Protein AF-A0A3N5PMN4-F1 (afdb_monomer_lite)

Sequence (123 aa):
MTSLVADARVTVAQVTEIISTKLSVETINACINTAHYLVDAKLASTGLGADLLNTIELWLSAHFVAIRDPRAESESVAEYSVKFQGRTDMGLKATTYGQQALALDYTGTLASMGLQKATLNMI

Radius of gyration: 15.62 Å; chains: 1; bounding box: 47×34×45 Å

Structure (mmCIF, N/CA/C/O backbone):
data_AF-A0A3N5PMN4-F1
#
_entry.id   AF-A0A3N5PMN4-F1
#
loop_
_atom_site.group_PDB
_atom_site.id
_atom_site.type_symbol
_atom_site.label_atom_id
_atom_site.label_alt_id
_atom_site.label_comp_id
_atom_site.label_asym_id
_atom_site.label_entity_id
_atom_site.label_seq_id
_atom_site.pdbx_PDB_ins_code
_atom_site.Cartn_x
_atom_site.Cartn_y
_atom_site.Cartn_z
_atom_site.occupancy
_atom_site.B_iso_or_equiv
_atom_site.auth_seq_id
_atom_site.auth_comp_id
_atom_site.auth_asym_id
_atom_site.auth_atom_id
_atom_site.pdbx_PDB_model_num
ATOM 1 N N . MET A 1 1 ? -3.751 -0.853 -21.104 1.00 61.97 1 MET A N 1
ATOM 2 C CA . MET A 1 1 ? -2.711 -0.189 -20.289 1.00 61.97 1 MET A CA 1
ATOM 3 C C . MET A 1 1 ? -3.363 0.224 -18.983 1.00 61.97 1 MET A C 1
ATOM 5 O O . MET A 1 1 ? -4.418 0.841 -19.049 1.00 61.97 1 MET A O 1
ATOM 9 N N . THR A 1 2 ? -2.822 -0.181 -17.832 1.00 83.06 2 THR A N 1
ATOM 10 C CA . THR A 1 2 ? -3.414 0.152 -16.525 1.00 83.06 2 THR A CA 1
ATOM 11 C C . THR A 1 2 ? -2.965 1.546 -16.106 1.00 83.06 2 THR A C 1
ATOM 13 O O . THR A 1 2 ? -1.775 1.780 -15.888 1.00 83.06 2 THR A O 1
ATOM 16 N N . SER A 1 3 ? -3.914 2.472 -16.008 1.00 92.12 3 SER A N 1
ATOM 17 C CA . SER A 1 3 ? -3.687 3.797 -15.437 1.00 92.12 3 SER A CA 1
ATOM 18 C C . SER A 1 3 ? -3.781 3.753 -13.913 1.00 92.12 3 SER A C 1
ATOM 20 O O . SER A 1 3 ? -4.473 2.905 -13.343 1.00 92.12 3 SER A O 1
ATOM 22 N N . LEU A 1 4 ? -3.093 4.685 -13.258 1.00 94.50 4 LEU A N 1
ATOM 23 C CA . LEU A 1 4 ? -3.271 4.953 -11.835 1.00 94.50 4 LEU A CA 1
ATOM 24 C C . LEU A 1 4 ? -4.702 5.457 -11.577 1.00 94.50 4 LEU A C 1
ATOM 26 O O . LEU A 1 4 ? -5.230 6.243 -12.368 1.00 94.50 4 LEU A O 1
ATOM 30 N N . VAL A 1 5 ? -5.338 4.984 -10.506 1.00 95.31 5 VAL A N 1
ATOM 31 C CA . VAL A 1 5 ? -6.644 5.490 -10.050 1.00 95.31 5 VAL A CA 1
ATOM 32 C C . VAL A 1 5 ? -6.489 6.930 -9.551 1.00 95.31 5 VAL A C 1
ATOM 34 O O . VAL A 1 5 ? -5.506 7.246 -8.890 1.00 95.31 5 VAL A O 1
ATOM 37 N N . ALA A 1 6 ? -7.452 7.801 -9.863 1.00 92.50 6 ALA A N 1
ATOM 38 C CA . ALA A 1 6 ? -7.364 9.234 -9.560 1.00 92.50 6 ALA A CA 1
ATOM 39 C C . ALA A 1 6 ? -7.245 9.540 -8.056 1.00 92.50 6 ALA A C 1
ATOM 41 O O . ALA A 1 6 ? -6.530 10.464 -7.684 1.00 92.50 6 ALA A O 1
ATOM 42 N N . ASP A 1 7 ? -7.895 8.735 -7.215 1.00 93.94 7 ASP A N 1
ATOM 43 C CA . ASP A 1 7 ? -7.911 8.898 -5.756 1.00 93.94 7 ASP A CA 1
ATOM 44 C C . ASP A 1 7 ? -6.821 8.076 -5.043 1.00 93.94 7 ASP A C 1
ATOM 46 O O . ASP A 1 7 ? -6.820 7.971 -3.814 1.00 93.94 7 ASP A O 1
ATOM 50 N N . ALA A 1 8 ? -5.890 7.473 -5.797 1.00 95.12 8 ALA A N 1
ATOM 51 C CA . ALA A 1 8 ? -4.739 6.800 -5.209 1.00 95.12 8 ALA A CA 1
ATOM 52 C C . ALA A 1 8 ? -3.932 7.789 -4.355 1.00 95.12 8 ALA A C 1
ATOM 54 O O . ALA A 1 8 ? -3.612 8.899 -4.785 1.00 95.12 8 ALA A O 1
ATOM 55 N N . ARG A 1 9 ? -3.584 7.373 -3.136 1.00 96.44 9 ARG A N 1
ATOM 56 C CA . ARG A 1 9 ? -2.853 8.193 -2.159 1.00 96.44 9 ARG A CA 1
ATOM 57 C C . ARG A 1 9 ? -1.367 8.284 -2.488 1.00 96.44 9 ARG A C 1
ATOM 59 O O . ARG A 1 9 ? -0.669 9.145 -1.953 1.00 96.44 9 ARG A O 1
ATOM 66 N N . VAL A 1 10 ? -0.878 7.378 -3.334 1.00 97.56 10 VAL A N 1
ATOM 67 C CA . VAL A 1 10 ? 0.540 7.229 -3.664 1.00 97.56 10 VAL A CA 1
ATOM 68 C C . VAL A 1 10 ? 0.777 7.150 -5.167 1.00 97.56 10 VAL A C 1
ATOM 70 O O . VAL A 1 10 ? -0.094 6.783 -5.955 1.00 97.56 10 VAL A O 1
ATOM 73 N N . THR A 1 11 ? 2.000 7.480 -5.564 1.00 97.19 11 THR A N 1
ATOM 74 C CA . THR A 1 11 ? 2.450 7.514 -6.956 1.00 97.19 11 THR A CA 1
ATOM 75 C C . THR A 1 11 ? 3.532 6.475 -7.222 1.00 97.19 11 THR A C 1
ATOM 77 O O . THR A 1 11 ? 4.194 5.977 -6.311 1.00 97.19 11 THR A O 1
ATOM 80 N N . VAL A 1 12 ? 3.767 6.191 -8.504 1.00 96.94 12 VAL A N 1
ATOM 81 C CA . VAL A 1 12 ? 4.853 5.302 -8.945 1.00 96.94 12 VAL A CA 1
ATOM 82 C C . VAL A 1 12 ? 6.208 5.790 -8.441 1.00 96.94 12 VAL A C 1
ATOM 84 O O . VAL A 1 12 ? 6.983 4.973 -7.959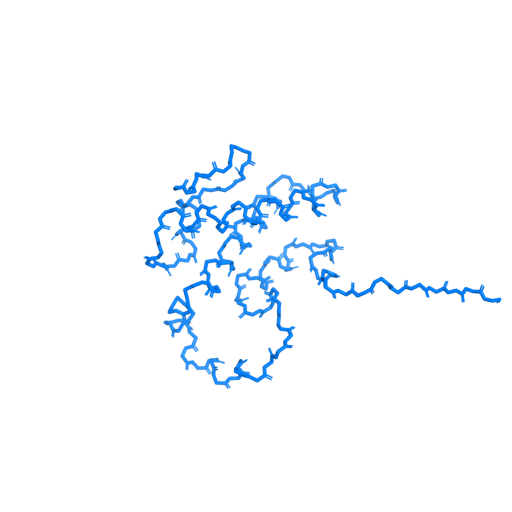 1.00 96.94 12 VAL A O 1
ATOM 87 N N . ALA A 1 13 ? 6.461 7.103 -8.486 1.00 96.75 13 ALA A N 1
ATOM 88 C CA . ALA A 1 13 ? 7.713 7.691 -8.016 1.00 96.75 13 ALA A CA 1
ATOM 89 C C . ALA A 1 13 ? 7.975 7.352 -6.540 1.00 96.75 13 ALA A C 1
ATOM 91 O O . ALA A 1 13 ? 9.022 6.795 -6.223 1.00 96.75 13 ALA A O 1
ATOM 92 N N . GLN A 1 14 ? 6.982 7.571 -5.671 1.00 97.31 14 GLN A N 1
ATOM 93 C CA . GLN A 1 14 ? 7.082 7.262 -4.239 1.00 97.31 14 GLN A CA 1
ATOM 94 C C . GLN A 1 14 ? 7.304 5.767 -3.983 1.00 97.31 14 GLN A C 1
ATOM 96 O O . GLN A 1 14 ? 8.099 5.398 -3.124 1.00 97.31 14 GLN A O 1
ATOM 101 N N . VAL A 1 15 ? 6.640 4.882 -4.737 1.00 97.00 15 VAL A N 1
ATOM 102 C CA . VAL A 1 15 ? 6.870 3.433 -4.605 1.00 97.00 15 VAL A CA 1
ATOM 103 C C . VAL A 1 15 ? 8.306 3.084 -5.000 1.00 97.00 15 VAL A C 1
ATOM 105 O O . VAL A 1 15 ? 8.986 2.368 -4.270 1.00 97.00 15 VAL A O 1
ATOM 108 N N . THR A 1 16 ? 8.806 3.623 -6.113 1.00 95.06 16 THR A N 1
ATOM 109 C CA . THR A 1 16 ? 10.174 3.351 -6.583 1.00 95.06 16 THR A CA 1
ATOM 110 C C . THR A 1 16 ? 11.274 3.968 -5.715 1.00 95.06 16 THR A C 1
ATOM 112 O O . THR A 1 16 ? 12.428 3.572 -5.841 1.00 95.06 16 THR A O 1
ATOM 115 N N . GLU A 1 17 ? 10.943 4.895 -4.810 1.00 95.38 17 GLU A N 1
ATOM 116 C CA . GLU A 1 17 ? 11.886 5.395 -3.798 1.00 95.38 17 GLU A CA 1
ATOM 117 C C . GLU A 1 17 ? 12.200 4.344 -2.723 1.00 95.38 17 GLU A C 1
ATOM 119 O O . GLU A 1 17 ? 13.298 4.351 -2.168 1.00 95.38 17 GLU A O 1
ATOM 124 N N . ILE A 1 18 ? 11.266 3.428 -2.435 1.00 94.25 18 ILE A N 1
ATOM 125 C CA . ILE A 1 18 ? 11.421 2.430 -1.361 1.00 94.25 18 ILE A CA 1
ATOM 126 C C . ILE A 1 18 ? 11.699 1.010 -1.868 1.00 94.25 18 ILE A C 1
ATOM 128 O O . ILE A 1 18 ? 12.157 0.157 -1.101 1.00 94.25 18 ILE A O 1
ATOM 132 N N . ILE A 1 19 ? 11.434 0.733 -3.146 1.00 91.88 19 ILE A N 1
ATOM 133 C CA . ILE A 1 19 ? 11.722 -0.558 -3.774 1.00 91.88 19 ILE A CA 1
ATOM 134 C C . ILE A 1 19 ? 12.363 -0.380 -5.153 1.00 91.88 19 ILE A C 1
ATOM 136 O O . ILE A 1 19 ? 11.835 0.301 -6.029 1.00 91.88 19 ILE A O 1
ATOM 140 N N . SER A 1 20 ? 13.493 -1.058 -5.359 1.00 91.31 20 SER A N 1
ATOM 141 C CA . SER A 1 20 ? 14.126 -1.186 -6.672 1.00 91.31 20 SER A CA 1
ATOM 142 C C . SER A 1 20 ? 13.453 -2.312 -7.456 1.00 91.31 20 SER A C 1
ATOM 144 O O . SER A 1 20 ? 13.377 -3.443 -6.982 1.00 91.31 20 SER A O 1
ATOM 146 N N . THR A 1 21 ? 12.950 -2.018 -8.654 1.00 90.94 21 THR A N 1
ATOM 147 C CA . THR A 1 21 ? 12.283 -3.002 -9.517 1.00 90.94 21 THR A CA 1
ATOM 148 C C . THR A 1 21 ? 12.473 -2.659 -10.991 1.00 90.94 21 THR A C 1
ATOM 150 O O . THR A 1 21 ? 12.672 -1.501 -11.357 1.00 90.94 21 THR A O 1
ATOM 153 N N . LYS A 1 22 ? 12.397 -3.676 -11.858 1.00 91.25 22 LYS A N 1
ATOM 154 C CA . LYS A 1 22 ? 12.394 -3.507 -13.325 1.00 91.25 22 LYS A CA 1
ATOM 155 C C . LYS A 1 22 ? 10.994 -3.611 -13.932 1.00 91.25 22 LYS A C 1
ATOM 157 O O . LYS A 1 22 ? 10.862 -3.679 -15.154 1.00 91.25 22 LYS A O 1
ATOM 162 N N . LEU A 1 23 ? 9.957 -3.680 -13.096 1.00 93.44 23 LEU A N 1
ATOM 163 C CA . LEU A 1 23 ? 8.578 -3.721 -13.560 1.00 93.44 23 LEU A CA 1
ATOM 164 C C . LEU A 1 23 ? 8.204 -2.427 -14.285 1.00 93.44 23 LEU A C 1
ATOM 166 O O . LEU A 1 23 ? 8.687 -1.341 -13.971 1.00 93.44 23 LEU A O 1
ATOM 170 N N . SER A 1 24 ? 7.314 -2.559 -15.265 1.00 95.62 24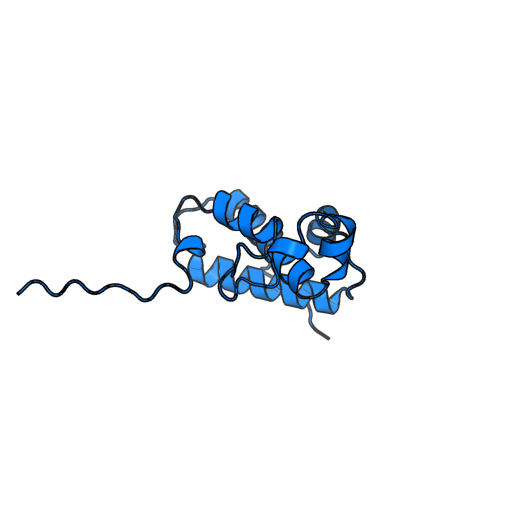 SER A N 1
ATOM 171 C CA . SER A 1 24 ? 6.814 -1.409 -16.010 1.00 95.62 24 SER A CA 1
ATOM 172 C C . SER A 1 24 ? 5.935 -0.517 -15.128 1.00 95.62 24 SER A C 1
ATOM 174 O O . SER A 1 24 ? 5.302 -0.988 -14.177 1.00 95.62 24 SER A O 1
ATOM 176 N N . VAL A 1 25 ? 5.830 0.763 -15.489 1.00 95.69 25 VAL A N 1
ATOM 177 C CA . VAL A 1 25 ? 4.975 1.747 -14.803 1.00 95.69 25 VAL A CA 1
ATOM 178 C C . VAL A 1 25 ? 3.526 1.259 -14.709 1.00 95.69 25 VAL A C 1
ATOM 180 O O . VAL A 1 25 ? 2.891 1.404 -13.671 1.00 95.69 25 VAL A O 1
ATOM 183 N N . GLU A 1 26 ? 3.005 0.602 -15.746 1.00 95.81 26 GLU A N 1
ATOM 184 C CA . GLU A 1 26 ? 1.639 0.059 -15.766 1.00 95.81 26 GLU A CA 1
ATOM 185 C C . GLU A 1 26 ? 1.461 -1.079 -14.757 1.00 95.81 26 GLU A C 1
ATOM 187 O O . GLU A 1 26 ? 0.392 -1.237 -14.164 1.00 95.81 26 GLU A O 1
ATOM 192 N N . THR A 1 27 ? 2.509 -1.876 -14.551 1.00 96.31 27 THR A N 1
ATOM 193 C CA . THR A 1 27 ? 2.495 -2.959 -13.568 1.00 96.31 27 THR A CA 1
ATOM 194 C C . THR A 1 27 ? 2.543 -2.402 -12.150 1.00 96.31 27 THR A C 1
ATOM 196 O O . THR A 1 27 ? 1.813 -2.884 -11.283 1.00 96.31 27 THR A O 1
ATOM 199 N N . ILE A 1 28 ? 3.343 -1.357 -11.922 1.00 96.75 28 ILE A N 1
ATOM 200 C CA . ILE A 1 28 ? 3.389 -0.655 -10.636 1.00 96.75 28 ILE A CA 1
ATOM 201 C C . ILE A 1 28 ? 2.040 0.027 -10.362 1.00 96.75 28 ILE A C 1
ATOM 203 O O . ILE A 1 28 ? 1.498 -0.144 -9.274 1.00 96.75 28 ILE A O 1
ATOM 207 N N . ASN A 1 29 ? 1.423 0.676 -11.356 1.00 98.00 29 ASN A N 1
ATOM 208 C CA . ASN A 1 29 ? 0.069 1.233 -11.234 1.00 98.00 29 ASN A CA 1
ATOM 209 C C . ASN A 1 29 ? -0.954 0.170 -10.817 1.00 98.00 29 ASN A C 1
ATOM 211 O O . ASN A 1 29 ? -1.778 0.421 -9.947 1.00 98.00 29 ASN A O 1
ATOM 215 N N . ALA A 1 30 ? -0.898 -1.037 -11.390 1.00 97.81 30 ALA A N 1
ATOM 216 C CA . ALA A 1 30 ? -1.790 -2.121 -10.982 1.00 97.81 30 ALA A CA 1
ATOM 217 C C . ALA A 1 30 ? -1.591 -2.528 -9.507 1.00 97.81 30 ALA A C 1
ATOM 219 O O . ALA A 1 30 ? -2.566 -2.839 -8.817 1.00 97.81 30 ALA A O 1
ATOM 220 N N . CYS A 1 31 ? -0.349 -2.500 -9.014 1.00 97.62 31 CYS A N 1
ATOM 221 C CA . CYS A 1 31 ? -0.030 -2.759 -7.607 1.00 97.62 31 CYS A CA 1
ATOM 222 C C . CYS A 1 31 ? -0.563 -1.649 -6.696 1.00 97.62 31 CYS A C 1
ATOM 224 O O . CYS A 1 31 ? -1.209 -1.954 -5.695 1.00 97.62 31 CYS A O 1
ATOM 226 N N . ILE A 1 32 ? -0.367 -0.385 -7.084 1.00 98.44 32 ILE A N 1
ATOM 227 C CA . ILE A 1 32 ? -0.884 0.775 -6.350 1.00 98.44 32 ILE A CA 1
ATOM 228 C C . ILE A 1 32 ? -2.408 0.734 -6.288 1.00 98.44 32 ILE A C 1
ATOM 230 O O . ILE A 1 32 ? -2.976 0.834 -5.210 1.00 98.44 32 ILE A O 1
ATOM 234 N N . ASN A 1 33 ? -3.082 0.486 -7.410 1.00 98.25 33 ASN A N 1
ATOM 235 C CA . ASN A 1 33 ? -4.541 0.397 -7.443 1.00 98.25 33 ASN A CA 1
ATOM 236 C C . ASN A 1 33 ? -5.059 -0.718 -6.519 1.00 98.25 33 ASN A C 1
ATOM 238 O O . ASN A 1 33 ? -6.062 -0.543 -5.834 1.00 98.25 33 ASN A O 1
ATOM 242 N N . THR A 1 34 ? -4.356 -1.855 -6.459 1.00 97.31 34 THR A N 1
ATOM 243 C CA . THR A 1 34 ? -4.710 -2.958 -5.551 1.00 97.31 34 THR A CA 1
ATOM 244 C C . THR A 1 34 ? -4.568 -2.540 -4.086 1.00 97.31 34 THR A C 1
ATOM 246 O O . THR A 1 34 ? -5.467 -2.799 -3.286 1.00 97.31 34 THR A O 1
ATOM 249 N N . ALA A 1 35 ? -3.466 -1.870 -3.734 1.00 97.62 35 ALA A N 1
ATOM 250 C CA . ALA A 1 35 ? -3.255 -1.331 -2.393 1.00 97.62 35 ALA A CA 1
ATOM 251 C C . ALA A 1 35 ? -4.307 -0.278 -2.034 1.00 97.62 35 ALA A C 1
ATOM 253 O O . ALA A 1 35 ? -4.896 -0.358 -0.960 1.00 97.62 35 ALA A O 1
ATOM 254 N N . HIS A 1 36 ? -4.602 0.635 -2.956 1.00 98.19 36 HIS A N 1
ATOM 255 C CA . HIS A 1 36 ? -5.609 1.671 -2.797 1.00 98.19 36 HIS A CA 1
ATOM 256 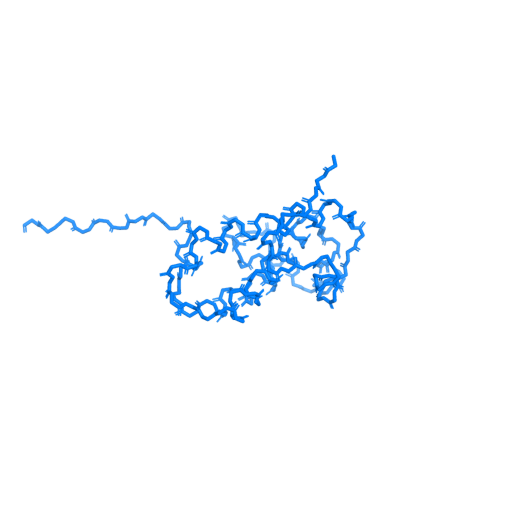C C . HIS A 1 36 ? -6.983 1.087 -2.476 1.00 98.19 36 HIS A C 1
ATOM 258 O O . HIS A 1 36 ? -7.565 1.428 -1.451 1.00 98.19 36 HIS A O 1
ATOM 264 N N . TYR A 1 37 ? -7.476 0.146 -3.287 1.00 97.12 37 TYR A N 1
ATOM 265 C CA . TYR A 1 37 ? -8.770 -0.488 -3.028 1.00 97.12 37 TYR A CA 1
ATOM 266 C C . TYR A 1 37 ? -8.802 -1.219 -1.691 1.00 97.12 37 TYR A C 1
ATOM 268 O O . TYR A 1 37 ? -9.836 -1.241 -1.025 1.00 97.12 37 TYR A O 1
ATOM 276 N N . LEU A 1 38 ? -7.682 -1.815 -1.281 1.00 95.56 38 LEU A N 1
ATOM 277 C CA . LEU A 1 38 ? -7.616 -2.502 -0.004 1.00 95.56 38 LEU A CA 1
ATOM 278 C C . LEU A 1 38 ? -7.668 -1.526 1.177 1.00 95.56 38 LEU A C 1
ATOM 280 O O . LEU A 1 38 ? -8.441 -1.737 2.111 1.00 95.56 38 LEU A O 1
ATOM 284 N N . VAL A 1 39 ? -6.865 -0.464 1.126 1.00 97.00 39 VAL A N 1
ATOM 285 C CA . VAL A 1 39 ? -6.820 0.588 2.147 1.00 97.00 39 VAL A CA 1
ATOM 286 C C . VAL A 1 39 ? -8.172 1.280 2.242 1.00 97.00 39 VAL A C 1
ATOM 288 O O . VAL A 1 39 ? -8.702 1.442 3.337 1.00 97.00 39 VAL A O 1
ATOM 291 N N . ASP A 1 40 ? -8.774 1.619 1.108 1.00 96.44 40 ASP A N 1
ATOM 292 C CA . ASP A 1 40 ? -10.058 2.305 1.087 1.00 96.44 40 ASP A CA 1
ATOM 293 C C . ASP A 1 40 ? -11.180 1.423 1.651 1.00 96.44 40 ASP A C 1
ATOM 295 O O . ASP A 1 40 ? -11.903 1.818 2.564 1.00 96.44 40 ASP A O 1
ATOM 299 N N . ALA A 1 41 ? -11.253 0.164 1.212 1.00 95.06 41 ALA A N 1
ATOM 300 C CA . ALA A 1 41 ? -12.303 -0.751 1.646 1.00 95.06 41 ALA A CA 1
ATOM 301 C C . ALA A 1 41 ? -12.170 -1.224 3.103 1.00 95.06 41 ALA A C 1
ATOM 303 O O . ALA A 1 41 ? -13.154 -1.711 3.671 1.00 95.06 41 ALA A O 1
ATOM 304 N N . LYS A 1 42 ? -10.965 -1.190 3.689 1.00 95.06 42 LYS A N 1
ATOM 305 C CA . LYS A 1 42 ? -10.704 -1.784 5.013 1.00 95.06 42 LYS A CA 1
ATOM 306 C C . LYS A 1 42 ? -10.265 -0.798 6.076 1.00 95.06 42 LYS A C 1
ATOM 308 O O . LYS A 1 42 ? -10.592 -1.022 7.233 1.00 95.06 42 LYS A O 1
ATOM 313 N N . LEU A 1 43 ? -9.551 0.258 5.711 1.00 95.81 43 LEU A N 1
ATOM 314 C CA . LEU A 1 43 ? -8.892 1.150 6.662 1.00 95.81 43 LEU A CA 1
ATOM 315 C C . LEU A 1 43 ? -9.483 2.560 6.680 1.00 95.81 43 LEU A C 1
ATOM 317 O O . LEU A 1 43 ? -9.380 3.235 7.699 1.00 95.81 43 LEU A O 1
ATOM 321 N N . ALA A 1 44 ? -10.155 3.007 5.615 1.00 92.81 44 ALA A N 1
ATOM 322 C CA . ALA A 1 44 ? -10.700 4.367 5.564 1.00 92.81 44 ALA A CA 1
ATOM 323 C C . ALA A 1 44 ? -11.681 4.677 6.713 1.00 92.81 44 ALA A C 1
ATOM 325 O O . ALA A 1 44 ? -11.757 5.813 7.173 1.00 92.81 44 ALA A O 1
ATOM 326 N N . SER A 1 45 ? -12.404 3.671 7.218 1.00 93.50 45 SER A N 1
ATOM 327 C CA . SER A 1 45 ? -13.382 3.825 8.303 1.00 93.50 45 SER A CA 1
ATOM 328 C C . SER A 1 45 ? -12.863 3.440 9.693 1.00 93.50 45 SER A C 1
ATOM 330 O O . SER A 1 45 ? -13.653 3.391 10.634 1.00 93.50 45 SER A O 1
ATOM 332 N N . THR A 1 46 ? -11.577 3.115 9.852 1.00 92.88 46 THR A N 1
ATOM 333 C CA . THR A 1 46 ? -11.037 2.616 11.134 1.00 92.88 46 THR A CA 1
ATOM 334 C C . THR A 1 46 ? -10.531 3.729 12.055 1.00 92.88 46 THR A C 1
ATOM 336 O O . THR A 1 46 ? -10.082 3.455 13.166 1.00 92.88 46 THR A O 1
ATOM 339 N N . GLY A 1 47 ? -10.623 4.990 11.619 1.00 93.56 47 GLY A N 1
ATOM 340 C CA . GLY A 1 47 ? -10.170 6.158 12.382 1.00 93.56 47 GLY A CA 1
ATOM 341 C C . GLY A 1 47 ? -8.671 6.445 12.261 1.00 93.56 47 GLY A C 1
ATOM 342 O O . GLY A 1 47 ? -8.153 7.274 13.007 1.00 93.56 47 GLY A O 1
ATOM 343 N N . LEU A 1 48 ? -7.970 5.779 11.339 1.00 95.56 48 LEU A N 1
ATOM 344 C CA . LEU A 1 48 ? -6.587 6.105 10.995 1.00 95.56 48 LEU A CA 1
ATOM 345 C C . LEU A 1 48 ? -6.513 7.475 10.302 1.00 95.56 48 LEU A C 1
ATOM 347 O O . LEU A 1 48 ? -7.343 7.805 9.455 1.00 95.56 48 LEU A O 1
ATOM 351 N N . GLY A 1 49 ? -5.500 8.269 10.654 1.00 97.00 49 GLY A N 1
ATOM 352 C CA . GLY A 1 49 ? -5.243 9.560 10.012 1.00 97.00 49 GLY A CA 1
ATOM 353 C C . GLY A 1 49 ? -4.808 9.412 8.551 1.00 97.00 49 GLY A C 1
ATOM 354 O O . GLY A 1 49 ? -4.229 8.394 8.167 1.00 97.00 49 GLY A O 1
ATOM 355 N N . ALA A 1 50 ? -5.039 10.453 7.745 1.00 96.19 50 ALA A N 1
ATOM 356 C CA . ALA A 1 50 ? -4.725 10.451 6.314 1.00 96.19 50 ALA A CA 1
ATOM 357 C C . ALA A 1 50 ? -3.251 10.116 6.025 1.00 96.19 50 ALA A C 1
ATOM 359 O O . ALA A 1 50 ? -2.975 9.275 5.174 1.00 96.19 50 ALA A O 1
ATOM 360 N N . ASP A 1 51 ? -2.311 10.682 6.787 1.00 97.00 51 ASP A N 1
ATOM 361 C CA . ASP A 1 51 ? -0.877 10.411 6.614 1.00 97.00 51 ASP A CA 1
ATOM 362 C C . ASP A 1 51 ? -0.531 8.933 6.831 1.00 97.00 51 ASP A C 1
ATOM 364 O O . ASP A 1 51 ? 0.298 8.357 6.120 1.00 97.00 51 ASP A O 1
ATOM 368 N N . LEU A 1 52 ? -1.202 8.290 7.789 1.00 97.00 52 LEU A N 1
ATOM 369 C CA . LEU A 1 52 ? -0.984 6.883 8.087 1.00 97.00 52 LEU A CA 1
ATOM 370 C C . LEU A 1 52 ? -1.606 5.989 7.012 1.00 97.00 52 LEU A C 1
ATOM 372 O O . LEU A 1 52 ? -0.968 5.029 6.592 1.00 97.00 52 LEU A O 1
ATOM 376 N N . LEU A 1 53 ? -2.790 6.341 6.500 1.00 98.06 53 LEU A N 1
ATOM 377 C CA . LEU A 1 53 ? -3.396 5.662 5.350 1.00 98.06 53 LEU A CA 1
ATOM 378 C C . LEU A 1 53 ? -2.507 5.768 4.103 1.00 98.06 53 LEU A C 1
ATOM 380 O O . LEU A 1 53 ? -2.280 4.757 3.442 1.00 98.06 53 LEU A O 1
ATOM 384 N N . ASN A 1 54 ? -1.950 6.951 3.820 1.00 98.00 54 ASN A N 1
ATOM 385 C CA . ASN A 1 54 ? -1.014 7.162 2.710 1.00 98.00 54 ASN A CA 1
ATOM 386 C C . ASN A 1 54 ? 0.229 6.279 2.868 1.00 98.00 54 ASN A C 1
ATOM 388 O O . ASN A 1 54 ? 0.648 5.598 1.933 1.00 98.00 54 ASN A O 1
ATOM 392 N N . THR A 1 55 ? 0.801 6.259 4.073 1.00 97.88 55 THR A N 1
ATOM 393 C CA . THR A 1 55 ? 2.001 5.470 4.365 1.00 97.88 55 THR A CA 1
ATOM 394 C C . THR A 1 55 ? 1.707 3.972 4.252 1.00 97.88 55 THR A C 1
ATOM 396 O O . THR A 1 55 ? 2.472 3.244 3.627 1.00 97.88 55 THR A O 1
ATOM 399 N N . ILE A 1 56 ? 0.580 3.491 4.781 1.00 98.25 56 ILE A N 1
ATOM 400 C CA . ILE A 1 56 ? 0.171 2.084 4.652 1.00 98.25 56 ILE A CA 1
ATOM 401 C C . ILE A 1 56 ? -0.047 1.709 3.178 1.00 98.25 56 ILE A C 1
ATOM 403 O O . ILE A 1 56 ? 0.419 0.653 2.750 1.00 98.25 56 ILE A O 1
ATOM 407 N N . GLU A 1 57 ? -0.695 2.569 2.385 1.00 98.62 57 GLU A N 1
ATOM 408 C CA . GLU A 1 57 ? -0.890 2.349 0.945 1.00 98.62 57 GLU A CA 1
ATOM 409 C C . GLU A 1 57 ? 0.450 2.251 0.199 1.00 98.62 57 GLU A C 1
ATOM 411 O O . GLU A 1 57 ? 0.609 1.378 -0.657 1.00 98.62 57 GLU A O 1
ATOM 416 N N . LEU A 1 58 ? 1.442 3.068 0.573 1.00 98.50 58 LEU A N 1
ATOM 417 C CA . LEU A 1 58 ? 2.797 3.016 0.017 1.00 98.50 58 LEU A CA 1
ATOM 418 C C . LEU A 1 58 ? 3.463 1.658 0.281 1.00 98.50 58 LEU A C 1
ATOM 420 O O . LEU A 1 58 ? 3.937 1.000 -0.649 1.00 98.50 58 LEU A O 1
ATOM 424 N N . TRP A 1 59 ? 3.458 1.210 1.539 1.00 98.31 59 TRP A N 1
ATOM 425 C CA . TRP A 1 59 ? 4.074 -0.062 1.930 1.00 98.31 59 TRP A CA 1
ATOM 426 C C . TRP A 1 59 ? 3.350 -1.274 1.333 1.00 98.31 59 TRP A C 1
ATOM 428 O O . TRP A 1 59 ? 4.002 -2.223 0.896 1.00 98.31 59 TRP A O 1
ATOM 438 N N . LEU A 1 60 ? 2.018 -1.240 1.235 1.00 97.88 60 LEU A N 1
ATOM 439 C CA . LEU A 1 60 ? 1.244 -2.280 0.549 1.00 97.88 60 LEU A CA 1
ATOM 440 C C . LEU A 1 60 ? 1.519 -2.305 -0.957 1.00 97.88 60 LEU A C 1
ATOM 442 O O . LEU A 1 60 ? 1.652 -3.381 -1.540 1.00 97.88 60 LEU A O 1
ATOM 446 N N . SER A 1 61 ? 1.661 -1.139 -1.587 1.00 98.06 61 SER A N 1
ATOM 447 C CA . SER A 1 61 ? 2.029 -1.048 -3.001 1.00 98.06 61 SER A CA 1
ATOM 448 C C . SER A 1 61 ? 3.388 -1.701 -3.252 1.00 98.06 61 SER A C 1
ATOM 450 O O . SER A 1 61 ? 3.507 -2.545 -4.142 1.00 98.06 61 SER A O 1
ATOM 452 N N . ALA A 1 62 ? 4.391 -1.386 -2.426 1.00 96.81 62 ALA A N 1
ATOM 453 C CA . ALA A 1 62 ? 5.712 -2.007 -2.503 1.00 96.81 62 ALA A CA 1
ATOM 454 C C . ALA A 1 62 ? 5.678 -3.514 -2.204 1.00 96.81 62 ALA A C 1
ATOM 456 O O . ALA A 1 62 ? 6.356 -4.283 -2.880 1.00 96.81 62 ALA A O 1
ATOM 457 N N . HIS A 1 63 ? 4.840 -3.968 -1.267 1.00 95.69 63 HIS A N 1
ATOM 458 C CA . HIS A 1 63 ? 4.621 -5.395 -1.016 1.00 95.69 63 HIS A CA 1
ATOM 459 C C . HIS A 1 63 ? 4.121 -6.129 -2.268 1.00 95.69 63 HIS A C 1
ATOM 461 O O . HIS A 1 63 ? 4.672 -7.166 -2.638 1.00 95.69 63 HIS A O 1
ATOM 467 N N . PHE A 1 64 ? 3.124 -5.580 -2.966 1.00 96.06 64 PHE A N 1
ATOM 468 C CA . PHE A 1 64 ? 2.615 -6.191 -4.195 1.00 96.06 64 PHE A CA 1
ATOM 469 C C . PHE A 1 64 ? 3.623 -6.144 -5.349 1.00 96.06 64 PHE A C 1
ATOM 471 O O . PHE A 1 64 ? 3.680 -7.089 -6.140 1.00 96.06 64 PHE A O 1
ATOM 478 N N . VAL A 1 65 ? 4.450 -5.096 -5.423 1.00 95.75 65 VAL A N 1
ATOM 479 C CA . VAL A 1 65 ? 5.581 -5.027 -6.362 1.00 95.75 65 VAL A CA 1
ATOM 480 C C . VAL A 1 65 ? 6.604 -6.123 -6.053 1.00 95.75 65 VAL A C 1
ATOM 482 O O . VAL A 1 65 ? 6.957 -6.873 -6.956 1.00 95.75 65 VAL A O 1
ATOM 485 N N . ALA A 1 66 ? 7.021 -6.278 -4.795 1.00 92.88 66 ALA A N 1
ATOM 486 C CA . ALA A 1 66 ? 7.994 -7.286 -4.367 1.00 92.88 66 ALA A CA 1
ATOM 487 C C . ALA A 1 66 ? 7.518 -8.726 -4.627 1.00 92.88 66 ALA A C 1
ATOM 489 O O . ALA A 1 66 ? 8.291 -9.565 -5.082 1.00 92.88 66 ALA A O 1
ATOM 490 N N . ILE A 1 67 ? 6.223 -9.008 -4.430 1.00 91.31 67 ILE A N 1
ATOM 491 C CA . ILE A 1 67 ? 5.635 -10.309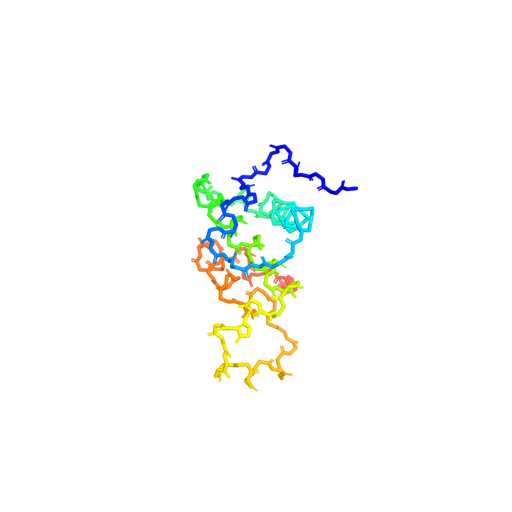 -4.793 1.00 91.31 67 ILE A CA 1
ATOM 492 C C . ILE A 1 67 ? 5.726 -10.561 -6.306 1.00 91.31 67 ILE A C 1
ATOM 494 O O . ILE A 1 67 ? 5.958 -11.693 -6.734 1.00 91.31 67 ILE A O 1
ATOM 498 N N . ARG A 1 68 ? 5.515 -9.526 -7.128 1.00 89.75 68 ARG A N 1
ATOM 499 C CA . ARG A 1 68 ? 5.569 -9.631 -8.595 1.00 89.75 68 ARG A CA 1
ATOM 500 C C . ARG A 1 68 ? 6.987 -9.652 -9.155 1.00 89.75 68 ARG A C 1
ATOM 502 O O . ARG A 1 68 ? 7.184 -10.217 -10.229 1.00 89.75 68 ARG A O 1
ATOM 509 N N . ASP A 1 69 ? 7.944 -9.054 -8.456 1.00 87.06 69 ASP A N 1
ATOM 510 C CA . ASP A 1 69 ? 9.361 -9.034 -8.812 1.00 87.06 69 ASP A CA 1
ATOM 511 C C . ASP A 1 69 ? 10.209 -9.698 -7.713 1.00 87.06 69 ASP A C 1
ATOM 513 O O . ASP A 1 69 ? 10.849 -9.009 -6.914 1.00 87.06 69 ASP A O 1
ATOM 517 N N . PRO A 1 70 ? 10.284 -11.045 -7.689 1.00 71.50 70 PRO A N 1
ATOM 518 C CA . PRO A 1 70 ? 11.074 -11.775 -6.697 1.00 71.50 70 PRO A CA 1
ATOM 519 C C . PRO A 1 70 ? 12.568 -11.422 -6.714 1.00 71.50 70 PRO A C 1
ATOM 521 O O . PRO A 1 70 ? 13.300 -11.774 -5.789 1.00 71.50 70 PRO A O 1
ATOM 524 N N . ARG A 1 71 ? 13.058 -10.753 -7.770 1.00 66.88 71 ARG A N 1
ATOM 525 C CA . ARG A 1 71 ? 14.462 -10.339 -7.861 1.00 66.88 71 ARG A CA 1
ATOM 526 C C . ARG A 1 71 ? 14.777 -9.188 -6.909 1.00 66.88 71 ARG A C 1
ATOM 528 O O . ARG A 1 71 ? 15.875 -9.181 -6.356 1.00 66.88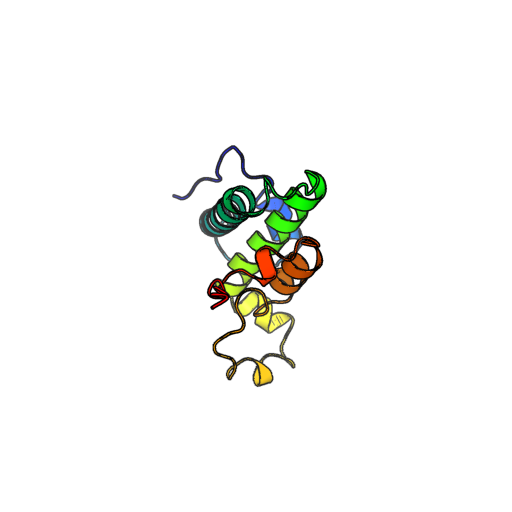 71 ARG A O 1
ATOM 535 N N . ALA A 1 72 ? 13.814 -8.294 -6.670 1.00 59.25 72 ALA A N 1
ATOM 536 C CA . ALA A 1 72 ? 13.938 -7.204 -5.701 1.00 59.25 72 ALA A CA 1
ATOM 537 C C . ALA A 1 72 ? 14.190 -7.737 -4.276 1.00 59.25 72 ALA A C 1
ATOM 539 O O . ALA A 1 72 ? 15.004 -7.195 -3.529 1.00 59.25 72 ALA A O 1
ATOM 540 N N . GLU A 1 73 ? 13.554 -8.860 -3.932 1.00 54.94 73 GLU A N 1
ATOM 541 C CA . GLU A 1 73 ? 13.799 -9.588 -2.682 1.00 54.94 73 GLU A CA 1
ATOM 542 C C . GLU A 1 73 ? 15.174 -10.282 -2.707 1.00 54.94 73 GLU A C 1
ATOM 544 O O . GLU A 1 73 ? 15.936 -10.207 -1.750 1.00 54.94 73 GLU A O 1
ATOM 549 N N . SER A 1 74 ? 15.558 -10.929 -3.813 1.00 53.44 74 SER A N 1
ATOM 550 C CA . SER A 1 74 ? 16.805 -11.713 -3.864 1.00 53.44 74 SER A CA 1
ATOM 551 C C . SER A 1 74 ? 18.093 -10.898 -3.664 1.00 53.44 74 SER A C 1
ATOM 553 O O . SER A 1 74 ? 19.037 -11.410 -3.063 1.00 53.44 74 SER A O 1
ATOM 555 N N . GLU A 1 75 ? 18.132 -9.634 -4.108 1.00 53.12 75 GLU A N 1
ATOM 556 C CA . GLU A 1 75 ? 19.294 -8.749 -3.913 1.00 53.12 75 GLU A CA 1
ATOM 557 C C . GLU A 1 75 ? 19.456 -8.303 -2.448 1.00 53.12 75 GLU A C 1
ATOM 559 O O . GLU A 1 75 ? 20.568 -8.019 -2.010 1.00 53.12 75 GLU A O 1
ATOM 564 N N . SER A 1 76 ? 18.370 -8.291 -1.669 1.00 51.34 76 SER A N 1
ATOM 565 C CA . SER A 1 76 ? 18.360 -7.871 -0.261 1.00 51.34 76 SER A CA 1
ATOM 566 C C . SER A 1 76 ? 18.363 -9.045 0.736 1.00 51.34 76 SER A C 1
ATOM 568 O O . SER A 1 76 ? 18.683 -8.859 1.909 1.00 51.34 76 SER A O 1
ATOM 570 N N . VAL A 1 77 ? 18.043 -10.267 0.285 1.00 52.91 77 VAL A N 1
ATOM 571 C CA . VAL A 1 77 ? 17.610 -11.399 1.137 1.00 52.91 77 VAL A CA 1
ATOM 572 C C . VAL A 1 77 ? 18.372 -12.703 0.804 1.00 52.91 77 VAL A C 1
ATOM 574 O O . VAL A 1 77 ? 17.879 -13.804 1.052 1.00 52.91 77 VAL A O 1
ATOM 577 N N . ALA A 1 78 ? 19.596 -12.628 0.264 1.00 50.00 78 ALA A N 1
ATOM 578 C CA . ALA A 1 78 ? 20.397 -13.813 -0.097 1.00 50.00 78 ALA A CA 1
ATOM 579 C C . ALA A 1 78 ? 20.592 -14.830 1.061 1.00 50.00 78 ALA A C 1
ATOM 581 O O . ALA A 1 78 ? 20.770 -16.019 0.809 1.00 50.00 78 ALA A O 1
ATOM 582 N N . GLU A 1 79 ? 20.480 -14.404 2.325 1.00 44.84 79 GLU A N 1
ATOM 583 C CA . GLU A 1 79 ? 20.597 -15.274 3.510 1.00 44.84 79 GLU A CA 1
ATOM 584 C C . GLU A 1 79 ? 19.240 -15.742 4.089 1.00 44.84 79 GLU A C 1
ATOM 586 O O . GLU A 1 79 ? 19.137 -16.802 4.706 1.00 44.84 79 GLU A O 1
ATOM 591 N N . TYR A 1 80 ? 18.156 -14.999 3.851 1.00 47.34 80 TYR A N 1
ATOM 592 C CA . TYR A 1 80 ? 16.828 -15.285 4.415 1.00 47.34 80 TYR A CA 1
ATOM 593 C C . TYR A 1 80 ? 15.970 -16.176 3.499 1.00 47.34 80 TYR A C 1
ATOM 595 O O . TYR A 1 80 ? 15.105 -16.907 3.990 1.00 47.34 80 TYR A O 1
ATOM 603 N N . SER A 1 81 ? 16.243 -16.194 2.186 1.00 45.28 81 SER A N 1
ATOM 604 C CA . SER A 1 81 ? 15.455 -16.911 1.169 1.00 45.28 81 SER A CA 1
ATOM 605 C C . SER A 1 81 ? 15.327 -18.423 1.413 1.00 45.28 81 SER A C 1
ATOM 607 O O . SER A 1 81 ? 14.324 -19.020 1.019 1.00 45.28 81 SER A O 1
ATOM 609 N N . VAL A 1 82 ? 16.296 -19.055 2.087 1.00 48.31 82 VAL A N 1
ATOM 610 C CA . VAL A 1 82 ? 16.284 -20.506 2.366 1.00 48.31 82 VAL A CA 1
ATOM 611 C C . VAL A 1 82 ? 15.211 -20.885 3.401 1.00 48.31 82 VAL A C 1
ATOM 613 O O . VAL A 1 82 ? 14.687 -21.995 3.365 1.00 48.31 82 VAL A O 1
ATOM 616 N N . LYS A 1 83 ? 14.808 -19.965 4.291 1.00 47.22 83 LYS A N 1
ATOM 617 C CA . LYS A 1 83 ? 13.760 -20.221 5.301 1.00 47.22 83 LYS A CA 1
ATOM 618 C C . LYS A 1 83 ? 12.328 -19.992 4.792 1.00 47.22 83 LYS A C 1
ATOM 620 O O . LYS A 1 83 ? 11.393 -20.491 5.416 1.00 47.22 83 LYS A O 1
ATOM 625 N N . PHE A 1 84 ? 12.134 -19.263 3.688 1.00 49.00 84 PHE A N 1
ATOM 626 C CA . PHE A 1 84 ? 10.800 -18.862 3.210 1.00 49.00 84 PHE A CA 1
ATOM 627 C C . PHE A 1 84 ? 10.108 -19.883 2.294 1.00 49.00 84 PHE A C 1
ATOM 629 O O . PHE A 1 84 ? 8.881 -19.956 2.320 1.00 49.00 84 PHE A O 1
ATOM 636 N N . GLN A 1 85 ? 10.849 -20.719 1.551 1.00 46.56 85 GLN A N 1
ATOM 637 C CA . GLN A 1 85 ? 10.264 -21.682 0.595 1.00 46.56 85 GLN A CA 1
ATOM 638 C C . GLN A 1 85 ? 9.332 -22.748 1.218 1.00 46.56 85 GLN A C 1
ATOM 640 O O . GLN A 1 85 ? 8.699 -23.498 0.482 1.00 46.56 85 GLN A O 1
ATOM 645 N N . GLY A 1 86 ? 9.207 -22.818 2.549 1.00 46.19 86 GLY A N 1
ATOM 646 C CA . GLY A 1 86 ? 8.376 -23.805 3.250 1.00 46.19 86 GLY A CA 1
ATOM 647 C C . GLY A 1 86 ? 7.110 -23.278 3.941 1.00 46.19 86 GLY A C 1
ATOM 648 O O . GLY A 1 86 ? 6.426 -24.072 4.580 1.00 46.19 86 GLY A O 1
ATOM 649 N N . ARG A 1 87 ? 6.786 -21.974 3.886 1.00 53.00 87 ARG A N 1
ATOM 650 C CA . ARG A 1 87 ? 5.628 -21.408 4.616 1.00 53.00 87 ARG A CA 1
ATOM 651 C C . ARG A 1 87 ? 4.514 -20.948 3.677 1.00 53.00 87 ARG A C 1
ATOM 653 O O . ARG A 1 87 ? 4.448 -19.789 3.279 1.00 53.00 87 ARG A O 1
ATOM 660 N N . THR A 1 88 ? 3.593 -21.855 3.373 1.00 53.31 88 THR A N 1
ATOM 661 C CA . THR A 1 88 ? 2.355 -21.590 2.628 1.00 53.31 88 THR A CA 1
ATOM 662 C C . THR A 1 88 ? 1.294 -20.913 3.510 1.00 53.31 88 THR A C 1
ATOM 664 O O . THR A 1 88 ? 0.235 -21.485 3.701 1.00 53.31 88 THR A O 1
ATOM 667 N N . ASP A 1 89 ? 1.584 -19.753 4.114 1.00 65.62 89 ASP A N 1
ATOM 668 C CA . ASP A 1 89 ? 0.566 -18.903 4.785 1.00 65.62 89 ASP A CA 1
ATOM 669 C C . ASP A 1 89 ? 1.106 -17.516 5.199 1.00 65.62 89 ASP A C 1
ATOM 671 O O . ASP A 1 89 ? 0.725 -16.932 6.212 1.00 65.62 89 ASP A O 1
ATOM 675 N N . MET A 1 90 ? 2.107 -16.987 4.488 1.00 79.31 90 MET A N 1
ATOM 676 C CA . MET A 1 90 ? 2.780 -15.774 4.967 1.00 79.31 90 MET A CA 1
ATOM 677 C C . MET A 1 90 ? 1.969 -14.501 4.700 1.00 79.31 90 MET A C 1
ATOM 679 O O . MET A 1 90 ? 2.125 -13.539 5.447 1.00 79.31 90 MET A O 1
ATOM 683 N N . GLY A 1 91 ? 1.098 -14.481 3.684 1.00 87.75 91 GLY A N 1
ATOM 684 C CA . GLY A 1 91 ? 0.286 -13.309 3.336 1.00 87.75 91 GLY A CA 1
ATOM 685 C C . GLY A 1 91 ? 1.120 -12.022 3.293 1.00 87.75 91 GLY A C 1
ATOM 686 O O . GLY A 1 91 ? 2.200 -11.992 2.703 1.00 87.75 91 GLY A O 1
ATOM 687 N N . LEU A 1 92 ? 0.672 -10.985 4.009 1.00 91.38 92 LEU A N 1
ATOM 688 C CA . LEU A 1 92 ? 1.405 -9.718 4.143 1.00 91.38 92 LEU A CA 1
ATOM 689 C C . LEU A 1 92 ? 2.781 -9.866 4.824 1.00 91.38 92 LEU A C 1
ATOM 691 O O . LEU A 1 92 ? 3.647 -9.021 4.655 1.00 91.38 92 LEU A O 1
ATOM 695 N N . LYS A 1 93 ? 3.048 -10.952 5.554 1.00 90.69 93 LYS A N 1
ATOM 696 C CA . LYS A 1 93 ? 4.361 -11.210 6.172 1.00 90.69 93 LYS A CA 1
ATOM 697 C C . LYS A 1 93 ? 5.393 -11.782 5.197 1.00 90.69 93 LYS A C 1
ATOM 699 O O . LYS A 1 93 ? 6.526 -12.018 5.616 1.00 90.69 93 LYS A O 1
ATOM 704 N N . ALA A 1 94 ? 5.019 -12.032 3.939 1.00 88.50 94 ALA A N 1
ATOM 705 C CA . ALA A 1 94 ? 5.909 -12.604 2.930 1.00 88.50 94 ALA A CA 1
ATOM 706 C C . ALA A 1 94 ? 7.070 -11.677 2.544 1.00 88.50 94 ALA A C 1
ATOM 708 O O . ALA A 1 94 ? 8.100 -12.179 2.118 1.00 88.50 94 ALA A O 1
ATOM 709 N N . THR A 1 95 ? 6.917 -10.363 2.727 1.00 90.25 95 THR A N 1
ATOM 710 C CA . THR A 1 95 ? 7.948 -9.362 2.422 1.00 90.25 95 THR A CA 1
ATOM 711 C C . THR A 1 95 ? 8.133 -8.414 3.602 1.00 90.25 95 THR A C 1
ATOM 713 O O . THR A 1 95 ? 7.220 -8.242 4.418 1.00 90.25 95 THR A O 1
ATOM 716 N N . THR A 1 96 ? 9.287 -7.751 3.691 1.00 92.12 96 THR A N 1
ATOM 717 C CA . THR A 1 96 ? 9.535 -6.705 4.704 1.00 92.12 96 THR A CA 1
ATOM 718 C C . THR A 1 96 ? 8.549 -5.544 4.566 1.00 92.12 96 THR A C 1
ATOM 720 O O . THR A 1 96 ? 8.063 -5.017 5.565 1.00 92.12 96 THR A O 1
ATOM 723 N N . TYR A 1 97 ? 8.166 -5.208 3.332 1.00 95.31 97 TYR A N 1
ATOM 724 C CA . TYR A 1 97 ? 7.192 -4.159 3.037 1.00 95.31 97 TYR A CA 1
ATOM 725 C C . TYR A 1 97 ? 5.808 -4.453 3.625 1.00 95.31 97 TYR A C 1
ATOM 727 O O . TYR A 1 97 ? 5.192 -3.588 4.247 1.00 95.31 97 TYR A O 1
ATOM 735 N N . GLY A 1 98 ? 5.323 -5.688 3.485 1.00 94.38 98 GLY A N 1
ATOM 736 C CA . GLY A 1 98 ? 4.026 -6.062 4.043 1.00 94.38 98 GLY A CA 1
ATOM 737 C C . GLY A 1 98 ? 4.060 -6.198 5.571 1.00 94.38 98 GLY A C 1
ATOM 738 O O . GLY A 1 98 ? 3.081 -5.864 6.238 1.00 94.38 98 GLY A O 1
ATOM 739 N N . GLN A 1 99 ? 5.205 -6.578 6.153 1.00 94.31 99 GLN A N 1
ATOM 740 C CA . GLN A 1 99 ? 5.415 -6.525 7.605 1.00 94.31 99 GLN A CA 1
ATOM 741 C C . GLN A 1 99 ? 5.369 -5.084 8.133 1.00 94.31 99 GLN A C 1
ATOM 743 O O . GLN A 1 99 ? 4.759 -4.839 9.174 1.00 94.31 99 GLN A O 1
ATOM 748 N N . GLN A 1 100 ? 5.941 -4.124 7.401 1.00 96.75 100 GLN A N 1
ATOM 749 C CA . GLN A 1 100 ? 5.876 -2.709 7.760 1.00 96.75 100 GLN A CA 1
ATOM 750 C C . GLN A 1 100 ? 4.446 -2.158 7.664 1.00 96.75 100 GLN A C 1
ATOM 752 O O . GLN A 1 100 ? 4.009 -1.441 8.562 1.00 96.75 100 GLN A O 1
ATOM 757 N N . ALA A 1 101 ? 3.684 -2.540 6.633 1.00 96.94 101 ALA A N 1
ATOM 758 C CA . ALA A 1 101 ? 2.267 -2.184 6.529 1.00 96.94 101 ALA A CA 1
ATOM 759 C C . ALA A 1 101 ? 1.449 -2.709 7.726 1.00 96.94 101 ALA A C 1
ATOM 761 O O . ALA A 1 101 ? 0.651 -1.970 8.298 1.00 96.94 101 ALA A O 1
ATOM 762 N N . LEU A 1 102 ? 1.693 -3.957 8.149 1.00 95.94 102 LEU A N 1
ATOM 763 C CA . LEU A 1 102 ? 1.073 -4.535 9.347 1.00 95.94 102 LEU A CA 1
ATOM 764 C C . LEU A 1 102 ? 1.449 -3.779 10.629 1.00 95.94 102 LEU A C 1
ATOM 766 O O . LEU A 1 102 ? 0.603 -3.612 11.499 1.00 95.94 102 LEU A O 1
ATOM 770 N N . ALA A 1 103 ? 2.702 -3.337 10.757 1.00 95.75 103 ALA A N 1
ATOM 771 C CA . ALA A 1 103 ? 3.172 -2.610 11.936 1.00 95.75 103 ALA A CA 1
ATOM 772 C C . ALA A 1 103 ? 2.566 -1.200 12.051 1.00 95.75 103 ALA A C 1
ATOM 774 O O . ALA A 1 103 ? 2.382 -0.698 13.158 1.00 95.75 103 ALA A O 1
ATOM 775 N N . LEU A 1 104 ? 2.261 -0.564 10.917 1.00 96.44 104 LEU A N 1
ATOM 776 C CA . LEU A 1 104 ? 1.651 0.766 10.865 1.00 96.44 104 LEU A CA 1
ATOM 777 C C . LEU A 1 104 ? 0.141 0.745 11.138 1.00 96.44 104 LEU A C 1
ATOM 779 O O . LEU A 1 104 ? -0.399 1.718 11.663 1.00 96.44 104 LEU A O 1
ATOM 783 N N . ASP A 1 105 ? -0.544 -0.352 10.814 1.00 96.19 105 ASP A N 1
ATOM 784 C CA . ASP A 1 105 ? -1.960 -0.528 11.130 1.00 96.19 105 ASP A CA 1
ATOM 785 C C . ASP A 1 105 ? -2.172 -0.935 12.600 1.00 96.19 105 ASP A C 1
ATOM 787 O O . ASP A 1 105 ? -2.373 -2.107 12.930 1.00 96.19 105 ASP A O 1
ATOM 791 N N . TYR A 1 106 ? -2.201 0.052 13.500 1.00 93.38 106 TYR A N 1
ATOM 792 C CA . TYR A 1 106 ? -2.470 -0.190 14.924 1.00 93.38 106 TYR A CA 1
ATOM 793 C C . TYR A 1 106 ? -3.896 -0.690 15.218 1.00 93.38 106 TYR A C 1
ATOM 795 O O . TYR A 1 106 ? -4.191 -1.050 16.357 1.00 93.38 106 TYR A O 1
ATOM 803 N N . THR A 1 107 ? -4.794 -0.720 14.227 1.00 94.88 107 THR A N 1
ATOM 804 C CA . THR A 1 107 ? -6.164 -1.229 14.405 1.00 94.88 107 THR A CA 1
ATOM 805 C C . THR A 1 107 ? -6.225 -2.754 14.346 1.00 94.88 107 THR A C 1
ATOM 807 O O . THR A 1 107 ? -7.198 -3.352 14.803 1.00 94.88 107 THR A O 1
ATOM 810 N N . GLY A 1 108 ? -5.191 -3.393 13.784 1.00 92.81 108 GLY A N 1
ATOM 811 C CA . GLY A 1 108 ? -5.148 -4.838 13.561 1.00 92.81 108 GLY A CA 1
ATOM 812 C C . GLY A 1 108 ? -6.060 -5.319 12.427 1.00 92.81 108 GLY A C 1
ATOM 813 O O . GLY A 1 108 ? -6.248 -6.529 12.257 1.00 92.81 108 GLY A O 1
ATOM 814 N N . THR A 1 109 ? -6.622 -4.409 11.629 1.00 94.44 109 THR A N 1
ATOM 815 C CA . THR A 1 109 ? -7.519 -4.751 10.520 1.00 94.44 109 THR A CA 1
ATOM 816 C C . THR A 1 109 ? -6.787 -5.566 9.459 1.00 94.44 109 THR A C 1
ATOM 818 O O . THR A 1 109 ? -7.266 -6.628 9.074 1.00 94.44 109 THR A O 1
ATOM 821 N N . LEU A 1 110 ? -5.593 -5.144 9.040 1.00 93.44 110 LEU A N 1
ATOM 822 C CA . LEU A 1 110 ? -4.763 -5.876 8.083 1.00 93.44 110 LEU A CA 1
ATOM 823 C C . LEU A 1 110 ? -4.297 -7.226 8.641 1.00 93.44 110 LEU A C 1
ATOM 825 O O . LEU A 1 110 ? -4.263 -8.214 7.916 1.00 93.44 110 LEU A O 1
ATOM 829 N N . ALA A 1 111 ? -3.967 -7.294 9.933 1.00 91.31 111 ALA A N 1
ATOM 830 C CA . ALA A 1 111 ? -3.516 -8.532 10.573 1.00 91.31 111 ALA A CA 1
ATOM 831 C C . ALA A 1 111 ? -4.629 -9.585 10.693 1.00 91.31 111 ALA A C 1
ATOM 833 O O . ALA A 1 111 ? -4.350 -10.783 10.701 1.00 91.31 111 ALA A O 1
ATOM 834 N N . SER A 1 112 ? -5.882 -9.140 10.789 1.00 8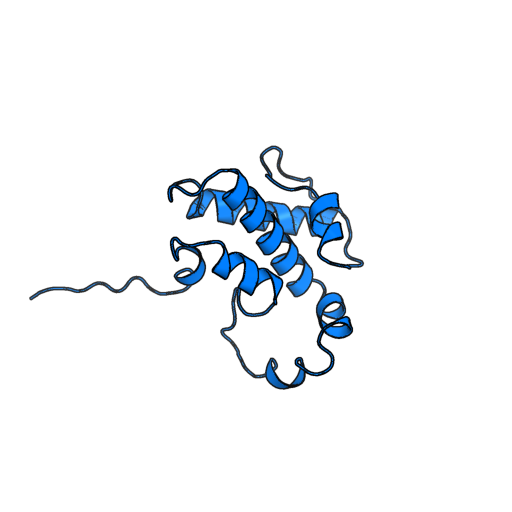8.38 112 SER A N 1
ATOM 835 C CA . SER A 1 112 ? -7.059 -10.011 10.840 1.00 88.38 112 SER A CA 1
ATOM 836 C C . SER A 1 112 ? -7.590 -10.390 9.454 1.00 88.38 112 SER A C 1
ATOM 838 O O . SER A 1 112 ? -8.466 -11.253 9.344 1.00 88.38 112 SER A O 1
ATOM 840 N N . MET A 1 113 ? -7.047 -9.808 8.380 1.00 81.44 113 MET A N 1
ATOM 841 C CA . MET A 1 113 ? -7.405 -10.196 7.020 1.00 81.44 113 MET A CA 1
ATOM 842 C C . MET A 1 113 ? -6.977 -11.634 6.726 1.00 81.44 113 MET A C 1
ATOM 844 O O . MET A 1 113 ? -5.824 -12.009 6.909 1.00 81.44 113 MET A O 1
ATOM 848 N N . GLY A 1 114 ? -7.917 -12.434 6.223 1.00 72.56 114 GLY A N 1
ATOM 849 C CA . GLY A 1 114 ? -7.701 -13.855 5.933 1.00 72.56 114 GLY A CA 1
ATOM 850 C C . GLY A 1 114 ? -8.094 -14.787 7.080 1.00 72.56 114 GLY A C 1
ATOM 851 O O . GLY A 1 114 ? -8.262 -15.981 6.849 1.00 72.56 114 GLY A O 1
ATOM 852 N N . LEU A 1 115 ? -8.338 -14.258 8.285 1.00 78.44 115 LEU A N 1
ATOM 853 C CA . LEU A 1 115 ? -8.915 -15.038 9.378 1.00 78.44 115 LEU A CA 1
ATOM 854 C C . LEU A 1 115 ? -10.433 -15.172 9.193 1.00 78.44 115 LEU A C 1
ATOM 856 O O . LEU A 1 115 ? -11.128 -14.214 8.844 1.00 78.44 115 LEU A O 1
ATOM 860 N N . GLN A 1 116 ? -10.972 -16.367 9.446 1.00 71.81 116 GLN A N 1
ATOM 861 C CA . GLN A 1 116 ? -12.420 -16.562 9.511 1.00 71.81 116 GLN A CA 1
ATOM 862 C C . GLN A 1 116 ? -12.977 -15.868 10.761 1.00 71.81 116 GLN A C 1
ATOM 864 O O . GLN A 1 116 ? -12.393 -15.956 11.841 1.00 71.81 116 GLN A O 1
ATOM 869 N N . LYS A 1 117 ? -14.119 -15.178 10.627 1.00 72.38 117 LYS A N 1
ATOM 870 C CA . LYS A 1 117 ? -14.802 -14.573 11.778 1.00 72.38 117 LYS A CA 1
ATOM 871 C C . LYS A 1 117 ? -15.215 -15.676 12.751 1.00 72.38 117 LYS A C 1
ATOM 873 O O . LYS A 1 117 ? -16.040 -16.518 12.407 1.00 72.38 117 LYS A O 1
ATOM 878 N N . ALA A 1 118 ? -14.674 -15.645 13.965 1.00 75.06 118 ALA A N 1
ATOM 879 C CA . ALA A 1 118 ? -15.134 -16.516 15.034 1.00 75.06 118 ALA A CA 1
ATOM 880 C C . ALA A 1 118 ? -16.529 -16.065 15.500 1.00 75.06 118 ALA A C 1
ATOM 882 O O . ALA A 1 118 ? -16.719 -14.909 15.877 1.00 75.06 118 ALA A O 1
ATOM 883 N N . THR A 1 119 ? -17.505 -16.972 15.478 1.00 82.06 119 THR A N 1
ATOM 884 C CA . THR A 1 119 ? -18.834 -16.765 16.068 1.00 82.06 119 THR A CA 1
ATOM 885 C C . THR A 1 119 ? -18.915 -17.521 17.386 1.00 82.06 119 THR A C 1
ATOM 887 O O . THR A 1 119 ? -18.886 -18.751 17.397 1.00 82.06 119 THR A O 1
ATOM 890 N N . LEU A 1 120 ? -19.013 -16.795 18.500 1.00 81.00 120 LEU A N 1
ATOM 891 C CA . LEU A 1 120 ? -19.308 -17.389 19.801 1.00 81.00 120 LEU A CA 1
ATOM 892 C C . LEU A 1 120 ? -20.829 -17.478 19.949 1.00 81.00 120 LEU A C 1
ATOM 894 O O . LEU A 1 120 ? -21.482 -16.481 20.251 1.00 81.00 120 LEU A O 1
ATOM 898 N N . ASN A 1 121 ? -21.394 -18.663 19.722 1.00 74.75 121 ASN A N 1
ATOM 899 C CA . ASN A 1 121 ? -22.772 -18.933 20.120 1.00 74.75 121 ASN A CA 1
ATOM 900 C C . ASN A 1 121 ? -22.775 -19.215 21.623 1.00 74.75 121 ASN A C 1
ATOM 902 O O . ASN A 1 121 ? -22.277 -20.254 22.055 1.00 74.75 121 ASN A O 1
ATOM 906 N N . MET A 1 122 ? -23.309 -18.284 22.411 1.00 66.06 122 MET A N 1
ATOM 907 C CA . MET A 1 122 ? -23.614 -18.553 23.814 1.00 66.06 122 MET A CA 1
ATOM 908 C C . MET A 1 122 ? -24.925 -19.346 23.874 1.00 66.06 122 MET A C 1
ATOM 910 O O . MET A 1 122 ? -25.925 -18.904 23.306 1.00 66.06 122 MET A O 1
ATOM 914 N N . ILE A 1 123 ? -24.872 -20.535 24.484 1.00 69.38 123 ILE A N 1
ATOM 915 C CA . ILE A 1 123 ? -26.018 -21.417 24.768 1.00 69.38 123 ILE A CA 1
ATOM 916 C C . ILE A 1 123 ? -26.551 -21.084 26.158 1.00 69.38 123 ILE A C 1
ATOM 918 O O . ILE A 1 123 ? -25.704 -20.898 27.062 1.00 69.38 123 ILE A O 1
#

Secondary structure (DSSP, 8-state):
--PPPTT-S--HHHHHHH------HHHHHHHHHHHHHHHHHHHTTTT--HHHHHHHHHHHHHHHHHHH-HHHHHHH-TTTHHHHTT-TT-GGGGSHHHHHHHHH-TT-HHHHTTPPPP-----

pLDDT: mean 85.91, std 16.38, range [44.84, 98.62]

Foldseek 3Di:
DADADPPQLDAPVLLCVPFPDPDDRNQLSVLLVVLRCCLVVFPVPLPDDSVLSSLLSSLSSNLSRCVVGVVRVCVVQVPPVVVLPPDPPCVLPSDPSSVVSCVSPPSCRSVCPPPDDDDDDDD